Protein AF-A0A1C6J930-F1 (afdb_monomer)

Mean predicted aligned error: 20.78 Å

Sequence (165 aa):
MEWNRNNLIKIVEFINKELNNGKPMVKIEKESFGENERVIHKRLIRLGYKKIDNQYVLQNDITSNITKKEANTQREDSKNFKDEVNNERLLLLLDNLDEILSLINKKNSNNITSNITGVRSNINDVRSFRIDTGIYEEIKKLSYKSNETIGEIINIALEQYLKNL

Solvent-accessible surface area (backbone atoms only — not comparable to full-atom values): 10569 Å² total; per-residue (Å²): 93,80,95,46,82,94,46,44,67,63,53,48,54,52,50,33,53,42,31,72,72,68,46,54,68,58,54,47,30,41,76,45,52,72,40,60,74,63,51,66,60,53,53,38,45,76,75,30,32,44,80,53,97,74,28,68,44,79,46,90,81,60,68,70,90,64,93,66,94,77,81,88,85,82,80,91,74,95,69,92,75,80,72,69,79,58,60,67,63,52,49,55,48,62,75,41,41,65,61,54,49,48,52,51,51,57,52,38,74,75,51,79,91,85,87,77,90,75,79,74,82,90,72,90,75,95,80,89,82,91,74,59,69,70,61,49,52,52,46,49,55,45,21,74,72,68,79,44,54,58,66,56,56,50,51,52,52,51,52,53,52,68,71,76,107

Structure (mmCIF, N/CA/C/O backbone):
data_AF-A0A1C6J930-F1
#
_entry.id   AF-A0A1C6J930-F1
#
loop_
_atom_site.group_PDB
_atom_site.id
_atom_site.type_symbol
_atom_site.label_atom_id
_atom_site.label_alt_id
_atom_site.label_comp_id
_atom_site.label_asym_id
_atom_site.label_entity_id
_atom_site.label_seq_id
_atom_site.pdbx_PDB_ins_code
_atom_site.Cartn_x
_atom_site.Cartn_y
_atom_site.Cartn_z
_atom_site.occupancy
_atom_site.B_iso_or_equiv
_atom_site.auth_seq_id
_atom_site.auth_comp_id
_atom_site.auth_asym_id
_atom_site.auth_atom_id
_atom_site.pdbx_PDB_model_num
ATOM 1 N N . MET A 1 1 ? 20.313 -5.783 -30.578 1.00 75.12 1 MET A N 1
ATOM 2 C CA . MET A 1 1 ? 19.548 -6.967 -30.135 1.00 75.12 1 MET A CA 1
ATOM 3 C C . MET A 1 1 ? 18.231 -6.469 -29.578 1.00 75.12 1 MET A C 1
ATOM 5 O O . MET A 1 1 ? 18.241 -5.552 -28.771 1.00 75.12 1 MET A O 1
ATOM 9 N N . GLU A 1 2 ? 17.107 -7.007 -30.035 1.00 80.75 2 GLU A N 1
ATOM 10 C CA . GLU A 1 2 ? 15.794 -6.560 -29.565 1.00 80.75 2 GLU A CA 1
ATOM 11 C C . GLU A 1 2 ? 15.386 -7.322 -28.299 1.00 80.75 2 GLU A C 1
ATOM 13 O O . GLU A 1 2 ? 15.617 -8.530 -28.182 1.00 80.75 2 GLU A O 1
ATOM 18 N N . TRP A 1 3 ? 14.793 -6.623 -27.330 1.00 81.94 3 TRP A N 1
ATOM 19 C CA . TRP A 1 3 ? 14.254 -7.267 -26.137 1.00 81.94 3 TRP A CA 1
ATOM 20 C C . TRP A 1 3 ? 13.003 -8.082 -26.494 1.00 81.94 3 TRP A C 1
ATOM 22 O O . TRP A 1 3 ? 11.951 -7.521 -26.789 1.00 81.94 3 TRP A O 1
ATOM 32 N N . ASN A 1 4 ? 13.091 -9.41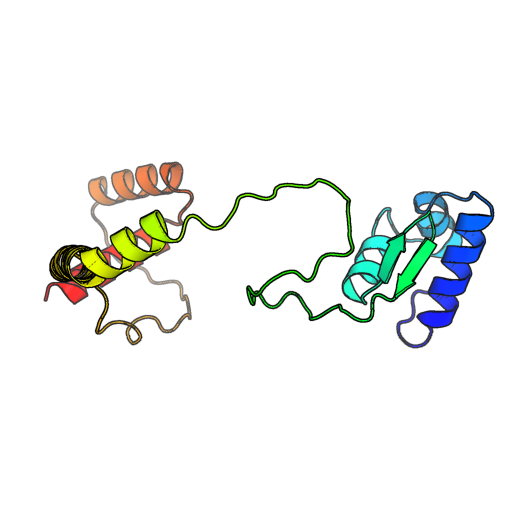1 -26.403 1.00 84.69 4 ASN A N 1
ATOM 33 C CA . ASN A 1 4 ? 11.984 -10.316 -26.698 1.00 84.69 4 ASN A CA 1
ATOM 34 C C . ASN A 1 4 ? 11.821 -11.368 -25.592 1.00 84.69 4 ASN A C 1
ATOM 36 O O . ASN A 1 4 ? 12.716 -12.179 -25.353 1.00 84.69 4 ASN A O 1
ATOM 40 N N . ARG A 1 5 ? 10.644 -11.388 -24.951 1.00 77.69 5 ARG A N 1
ATOM 41 C CA . ARG A 1 5 ? 10.315 -12.334 -23.870 1.00 77.69 5 ARG A CA 1
ATOM 42 C C . ARG A 1 5 ? 10.406 -13.800 -24.301 1.00 77.69 5 ARG A C 1
ATOM 44 O O . ARG A 1 5 ? 10.806 -14.627 -23.491 1.00 77.69 5 ARG A O 1
ATOM 51 N N . ASN A 1 6 ? 10.130 -14.112 -25.566 1.00 81.88 6 ASN A N 1
ATOM 52 C CA . ASN A 1 6 ? 10.193 -15.481 -26.086 1.00 81.88 6 ASN A CA 1
ATOM 53 C C . ASN A 1 6 ? 11.638 -15.993 -26.225 1.00 81.88 6 ASN A C 1
ATOM 55 O O . ASN A 1 6 ? 11.857 -17.194 -26.318 1.00 81.88 6 ASN A O 1
ATOM 59 N N . ASN A 1 7 ? 12.627 -15.090 -26.207 1.00 86.12 7 ASN A N 1
ATOM 60 C CA . ASN A 1 7 ? 14.054 -15.403 -26.311 1.00 86.12 7 ASN A CA 1
ATOM 61 C C . ASN A 1 7 ? 14.834 -14.992 -25.050 1.00 86.12 7 ASN A C 1
ATOM 63 O O . ASN A 1 7 ? 16.038 -14.740 -25.119 1.00 86.12 7 ASN A O 1
ATOM 67 N N . LEU A 1 8 ? 14.164 -14.92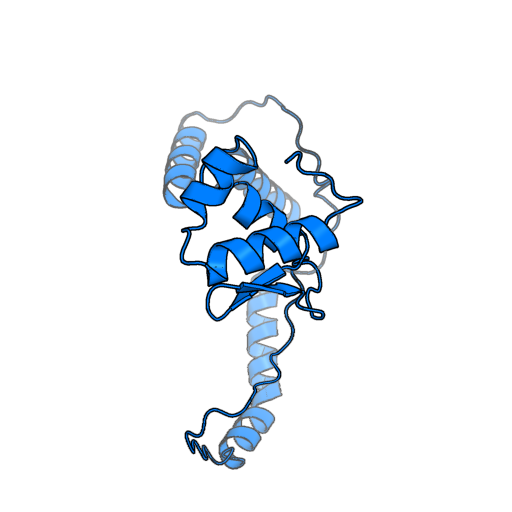7 -23.894 1.00 87.38 8 LEU A N 1
ATOM 68 C CA . LEU A 1 8 ? 14.749 -14.443 -22.641 1.00 87.38 8 LEU A CA 1
ATOM 69 C C . LEU A 1 8 ? 16.026 -15.195 -22.241 1.00 87.38 8 LEU A C 1
ATOM 71 O O . LEU A 1 8 ? 16.993 -14.563 -21.831 1.00 87.38 8 LEU A O 1
ATOM 75 N N . ILE A 1 9 ? 16.054 -16.518 -22.422 1.00 87.06 9 ILE A N 1
ATOM 76 C CA . ILE A 1 9 ? 17.216 -17.362 -22.099 1.00 87.06 9 ILE A CA 1
ATOM 77 C C . ILE A 1 9 ? 18.451 -16.899 -22.886 1.00 87.06 9 ILE A C 1
ATOM 79 O O . ILE A 1 9 ? 19.472 -16.566 -22.291 1.00 87.06 9 ILE A O 1
ATOM 83 N N . LYS A 1 10 ? 18.323 -16.752 -24.211 1.00 89.69 10 LYS A N 1
ATOM 84 C CA . LYS A 1 10 ? 19.410 -16.288 -25.092 1.00 89.69 10 LYS A CA 1
ATOM 85 C C . LYS A 1 10 ? 19.860 -14.863 -24.766 1.00 89.69 10 LYS A C 1
ATOM 87 O O . LYS A 1 10 ? 21.039 -14.539 -24.874 1.00 89.69 10 LYS A O 1
ATOM 92 N N . ILE A 1 11 ? 18.918 -14.001 -24.379 1.00 91.31 11 ILE A N 1
ATOM 93 C CA . ILE A 1 11 ? 19.210 -12.623 -23.963 1.00 91.31 11 ILE A CA 1
ATOM 94 C C . ILE A 1 11 ? 20.044 -12.623 -22.679 1.00 91.31 11 ILE A C 1
ATOM 96 O O . ILE A 1 11 ? 21.037 -11.904 -22.596 1.00 91.31 11 ILE A O 1
ATOM 100 N N . VAL A 1 12 ? 19.673 -13.437 -21.691 1.00 92.25 12 VAL A N 1
ATOM 101 C CA . VAL A 1 12 ? 20.404 -13.541 -20.422 1.00 92.25 12 VAL A CA 1
ATOM 102 C C . VAL A 1 12 ? 21.792 -14.143 -20.630 1.00 92.25 12 VAL A C 1
ATOM 104 O O . VAL A 1 12 ? 22.763 -13.609 -20.099 1.00 92.25 12 VAL A O 1
ATOM 107 N N . GLU A 1 13 ? 21.914 -15.187 -21.451 1.00 93.12 13 GLU A N 1
ATOM 108 C CA . GLU A 1 13 ? 23.209 -15.770 -21.827 1.00 93.12 13 GLU A CA 1
ATOM 109 C C . GLU A 1 13 ? 24.132 -14.736 -22.481 1.00 93.12 13 GLU A C 1
ATOM 111 O O . GLU A 1 13 ? 25.298 -14.612 -22.099 1.00 93.12 13 GLU A O 1
ATOM 116 N N . PHE A 1 14 ? 2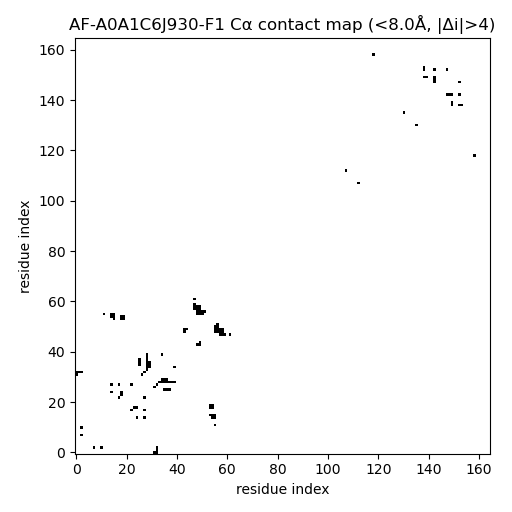3.607 -13.946 -23.423 1.00 93.62 14 PHE A N 1
ATOM 117 C CA . PHE A 1 14 ? 24.354 -12.860 -24.056 1.00 93.62 14 PHE A CA 1
ATOM 118 C C . PHE A 1 14 ? 24.814 -11.814 -23.033 1.00 93.62 14 PHE A C 1
ATOM 120 O O . PHE A 1 14 ? 25.989 -11.449 -23.009 1.00 93.62 14 PHE A O 1
ATOM 127 N N . ILE A 1 15 ? 23.915 -11.364 -22.153 1.00 93.44 15 ILE A N 1
ATOM 128 C CA . ILE A 1 15 ? 24.235 -10.374 -21.117 1.00 93.44 15 ILE A CA 1
ATOM 129 C C . ILE A 1 15 ? 25.324 -10.906 -20.178 1.00 93.44 15 ILE A C 1
ATOM 131 O O . ILE A 1 15 ? 26.284 -10.192 -19.904 1.00 93.44 15 ILE A O 1
ATOM 135 N N . ASN A 1 16 ? 25.220 -12.153 -19.717 1.00 94.56 16 ASN A N 1
ATOM 136 C CA . ASN A 1 16 ? 26.211 -12.752 -18.820 1.00 94.56 16 ASN A CA 1
ATOM 137 C C . ASN A 1 16 ? 27.575 -12.915 -19.492 1.00 94.56 16 ASN A C 1
ATOM 139 O O . ASN A 1 16 ? 28.599 -12.661 -18.860 1.00 94.56 16 ASN A O 1
ATOM 143 N N . LYS A 1 17 ? 27.601 -13.269 -20.781 1.00 93.94 17 LYS A N 1
ATOM 144 C CA . LYS A 1 17 ? 28.837 -13.310 -21.568 1.00 93.94 17 LYS A CA 1
ATOM 145 C C . LYS A 1 17 ? 29.502 -11.933 -21.631 1.00 93.94 17 LYS A C 1
ATOM 147 O O . LYS A 1 17 ? 30.693 -11.819 -21.362 1.00 93.94 17 LYS A O 1
ATOM 152 N N . GLU A 1 18 ? 28.742 -10.885 -21.934 1.00 92.25 18 GLU A N 1
ATOM 153 C CA . GLU A 1 18 ? 29.279 -9.523 -22.019 1.00 92.25 18 GLU A CA 1
ATOM 154 C C . GLU A 1 18 ? 29.721 -8.973 -20.652 1.00 92.25 18 GLU A C 1
ATOM 156 O O . GLU A 1 18 ? 30.743 -8.290 -20.567 1.00 92.25 18 GLU A O 1
ATOM 161 N N . LEU A 1 19 ? 29.005 -9.313 -19.575 1.00 93.06 19 LEU A N 1
ATOM 162 C CA . LEU A 1 19 ? 29.396 -8.971 -18.205 1.00 93.06 19 LEU A CA 1
ATOM 163 C C . LEU A 1 19 ? 30.695 -9.679 -17.788 1.00 93.06 19 LEU A C 1
ATOM 165 O O . LEU A 1 19 ? 31.559 -9.043 -17.184 1.00 93.06 19 LEU A O 1
ATOM 169 N N . ASN A 1 20 ? 30.867 -10.954 -18.152 1.00 91.25 20 ASN A N 1
ATOM 170 C CA . ASN A 1 20 ? 32.109 -11.704 -17.923 1.00 91.25 20 ASN A CA 1
ATOM 171 C C . ASN A 1 20 ? 33.282 -11.163 -18.747 1.00 91.25 20 ASN A C 1
ATOM 173 O O . ASN A 1 20 ? 34.415 -11.174 -18.277 1.00 91.25 20 ASN A O 1
ATOM 177 N N . ASN A 1 21 ? 33.010 -10.604 -19.928 1.00 90.94 21 ASN A N 1
ATOM 178 C CA . ASN A 1 21 ? 33.998 -9.882 -20.733 1.00 90.94 21 ASN A CA 1
ATOM 179 C C . ASN A 1 21 ? 34.360 -8.498 -20.148 1.00 90.94 21 ASN A C 1
ATOM 181 O O . ASN A 1 21 ? 35.083 -7.729 -20.780 1.00 90.94 21 ASN A O 1
ATOM 185 N N . GLY A 1 22 ? 33.836 -8.144 -18.968 1.00 89.25 22 GLY A N 1
ATOM 186 C CA . GLY A 1 22 ? 34.131 -6.892 -18.273 1.00 89.25 22 GLY A CA 1
ATOM 187 C C . GLY A 1 22 ? 33.338 -5.685 -18.776 1.00 89.25 22 GLY A C 1
ATOM 188 O O . GLY A 1 22 ? 33.601 -4.562 -18.338 1.00 89.25 22 GLY A O 1
ATOM 189 N N . LYS A 1 23 ? 32.355 -5.863 -19.671 1.00 90.75 23 LYS A N 1
ATOM 190 C CA . LYS A 1 23 ? 31.502 -4.743 -20.085 1.00 90.75 23 LYS A CA 1
ATOM 191 C C . LYS A 1 23 ? 30.485 -4.425 -18.987 1.00 90.75 23 LYS A C 1
ATOM 193 O O . LYS A 1 23 ? 29.772 -5.319 -18.535 1.00 90.75 23 LYS A O 1
ATOM 198 N N . PRO A 1 24 ? 30.355 -3.156 -18.565 1.00 91.62 24 PRO A N 1
ATOM 199 C CA . PRO A 1 24 ? 29.372 -2.787 -17.558 1.00 91.62 24 PRO A CA 1
ATOM 200 C C . PRO A 1 24 ? 27.949 -2.870 -18.126 1.00 91.62 24 PRO A C 1
ATOM 202 O O . PRO A 1 24 ? 27.714 -2.556 -19.293 1.00 91.62 24 PRO A O 1
ATOM 205 N N . MET A 1 25 ? 26.981 -3.214 -17.269 1.00 91.75 25 MET A N 1
ATOM 206 C CA . MET A 1 25 ? 25.559 -3.348 -17.630 1.00 91.75 25 MET A CA 1
ATOM 207 C C . MET A 1 25 ? 25.024 -2.130 -18.395 1.00 91.75 25 MET A C 1
ATOM 209 O O . MET A 1 25 ? 24.360 -2.285 -19.411 1.00 91.75 25 MET A O 1
ATOM 213 N N . VAL A 1 26 ? 25.383 -0.923 -17.950 1.00 92.38 26 VAL A N 1
ATOM 214 C CA . VAL A 1 26 ? 24.991 0.353 -18.573 1.00 92.38 26 VAL A CA 1
ATOM 215 C C . VAL A 1 26 ? 25.380 0.413 -20.054 1.00 92.38 26 VAL A C 1
ATOM 217 O O . VAL A 1 26 ? 24.622 0.907 -20.887 1.00 92.38 26 VAL A O 1
ATOM 220 N N . LYS A 1 27 ? 26.569 -0.101 -20.390 1.00 92.06 27 LYS A N 1
ATOM 221 C CA . LYS A 1 27 ? 27.093 -0.123 -21.758 1.00 92.06 27 LYS A CA 1
ATOM 222 C C . LYS A 1 27 ? 26.368 -1.167 -22.602 1.00 92.06 27 LYS A C 1
ATOM 224 O O . LYS A 1 27 ? 26.017 -0.885 -23.739 1.00 92.06 27 LYS A O 1
ATOM 229 N N . ILE A 1 28 ? 26.069 -2.331 -22.023 1.00 91.62 28 ILE A N 1
ATOM 230 C CA . ILE A 1 28 ? 25.283 -3.384 -22.679 1.00 91.62 28 ILE A CA 1
ATOM 231 C C . ILE A 1 28 ? 23.869 -2.873 -23.002 1.00 91.62 28 ILE A C 1
ATOM 233 O O . ILE A 1 28 ? 23.402 -3.037 -24.126 1.00 91.62 28 ILE A O 1
ATOM 237 N N . GLU A 1 29 ? 23.205 -2.205 -22.054 1.00 90.75 29 GLU A N 1
ATOM 238 C CA . GLU A 1 29 ? 21.860 -1.642 -22.245 1.00 90.75 29 GLU A CA 1
ATOM 239 C C . GLU A 1 29 ? 21.828 -0.620 -23.388 1.00 90.75 29 GLU A C 1
ATOM 241 O O . GLU A 1 29 ? 20.997 -0.741 -24.288 1.00 90.75 29 GLU A O 1
ATOM 246 N N . LYS A 1 30 ? 22.785 0.316 -23.415 1.00 91.38 30 LYS A N 1
ATOM 247 C CA . LYS A 1 30 ? 22.852 1.356 -24.450 1.00 91.38 30 LYS A CA 1
ATOM 248 C C . LYS A 1 30 ? 23.291 0.825 -25.815 1.00 91.38 30 LYS A C 1
ATOM 250 O O . LYS A 1 30 ? 22.635 1.103 -26.810 1.00 91.38 30 LYS A O 1
ATOM 255 N N . GLU A 1 31 ? 24.386 0.070 -25.880 1.00 90.12 31 GLU A N 1
ATOM 256 C CA . GLU A 1 31 ? 24.997 -0.334 -27.157 1.00 90.12 31 GLU A CA 1
ATOM 257 C C . GLU A 1 31 ? 24.332 -1.568 -27.772 1.00 90.12 31 GLU A C 1
ATOM 259 O O . GLU A 1 31 ? 24.220 -1.664 -28.990 1.00 90.12 31 GLU A O 1
ATOM 264 N N . SER A 1 32 ? 23.893 -2.529 -26.951 1.00 88.06 32 SER A N 1
ATOM 265 C CA . SER A 1 32 ? 23.324 -3.786 -27.457 1.00 88.06 32 SER A CA 1
ATOM 266 C C . SER A 1 32 ? 21.805 -3.755 -27.548 1.00 88.06 32 SER A C 1
ATOM 268 O O . SER A 1 32 ? 21.258 -4.372 -28.462 1.00 88.06 32 SER A O 1
ATOM 270 N N . PHE A 1 33 ? 21.124 -3.058 -26.634 1.00 88.69 33 PHE A N 1
ATOM 271 C CA . PHE A 1 33 ? 19.658 -3.016 -26.574 1.00 88.69 33 PHE A CA 1
ATOM 272 C C . PHE A 1 33 ? 19.057 -1.654 -26.946 1.00 88.69 33 PHE A C 1
ATOM 274 O O . PHE A 1 33 ? 17.855 -1.593 -27.182 1.00 88.69 33 PHE A O 1
ATOM 281 N N . GLY A 1 34 ? 19.857 -0.584 -27.038 1.00 89.44 34 GLY A N 1
ATOM 282 C CA . GLY A 1 34 ? 19.352 0.769 -27.305 1.00 89.44 34 GLY A CA 1
ATOM 283 C C . GLY A 1 34 ? 18.467 1.321 -26.181 1.00 89.44 34 GLY A C 1
ATOM 284 O O . GLY A 1 34 ? 17.660 2.215 -26.412 1.00 89.44 34 GLY A O 1
ATOM 285 N N . GLU A 1 35 ? 18.583 0.766 -24.976 1.00 91.12 35 GLU A N 1
ATOM 286 C CA . GLU A 1 35 ? 17.724 1.067 -23.834 1.00 91.12 35 GLU A CA 1
ATOM 287 C C . GLU A 1 35 ? 18.448 1.955 -22.818 1.00 91.12 35 GLU A C 1
ATOM 289 O O . GLU A 1 35 ? 19.679 1.979 -22.719 1.00 91.12 35 GLU A O 1
ATOM 294 N N . ASN A 1 36 ? 17.662 2.682 -22.024 1.00 90.56 36 ASN A N 1
ATOM 295 C CA . ASN A 1 36 ? 18.196 3.502 -20.944 1.00 90.56 36 ASN A CA 1
ATOM 296 C C . ASN A 1 36 ? 18.763 2.648 -19.802 1.00 90.56 36 ASN A C 1
ATOM 298 O O . ASN A 1 36 ? 18.407 1.481 -19.613 1.00 90.56 36 ASN A O 1
ATOM 302 N N . GLU A 1 37 ? 19.613 3.276 -18.991 1.00 88.19 37 GLU A N 1
ATOM 303 C CA . GLU A 1 37 ? 20.214 2.629 -17.831 1.00 88.19 37 GLU A CA 1
ATOM 304 C C . GLU A 1 37 ? 19.144 2.063 -16.881 1.00 88.19 37 GLU A C 1
ATOM 306 O O . GLU A 1 37 ? 18.125 2.698 -16.593 1.00 88.19 37 GLU A O 1
ATOM 311 N N . ARG A 1 38 ? 19.402 0.863 -16.356 1.00 90.38 38 ARG A N 1
ATOM 312 C CA . ARG A 1 38 ? 18.553 0.089 -15.440 1.00 90.38 38 ARG A CA 1
ATOM 313 C C . ARG A 1 38 ? 17.276 -0.482 -16.054 1.00 90.38 38 ARG A C 1
ATOM 315 O O . ARG A 1 38 ? 16.537 -1.155 -15.328 1.00 90.38 38 ARG A O 1
ATOM 322 N N . VAL A 1 39 ? 16.962 -0.240 -17.328 1.00 92.56 39 VAL A N 1
ATOM 323 C CA . VAL A 1 39 ? 15.715 -0.740 -17.930 1.00 92.56 39 VAL A CA 1
ATOM 324 C C . VAL A 1 39 ? 15.734 -2.263 -18.043 1.00 92.56 39 VAL A C 1
ATOM 326 O O . VAL A 1 39 ? 14.809 -2.921 -17.556 1.00 92.56 39 VAL A O 1
ATOM 329 N N . ILE A 1 40 ? 16.790 -2.837 -18.622 1.00 91.69 40 ILE A N 1
ATOM 330 C CA . ILE A 1 40 ? 16.923 -4.291 -18.777 1.00 91.69 40 ILE A CA 1
ATOM 331 C C . ILE A 1 40 ? 17.118 -4.938 -17.410 1.00 91.69 40 ILE A C 1
ATOM 333 O O . ILE A 1 40 ? 16.469 -5.939 -17.116 1.00 91.69 40 ILE A O 1
ATOM 337 N N . HIS A 1 41 ? 17.906 -4.316 -16.530 1.00 90.62 41 HIS A N 1
ATOM 338 C CA . HIS A 1 41 ? 18.046 -4.764 -15.143 1.00 90.62 41 HIS A CA 1
ATOM 339 C C . HIS A 1 41 ? 16.686 -4.920 -14.434 1.00 90.62 41 HIS A C 1
ATOM 341 O O . HIS A 1 41 ? 16.386 -5.977 -13.880 1.00 90.62 41 HIS A O 1
ATOM 347 N N . LYS A 1 42 ? 15.815 -3.902 -14.500 1.00 92.50 42 LYS A N 1
ATOM 348 C CA . LYS A 1 42 ? 14.469 -3.962 -13.905 1.00 92.50 42 LYS A CA 1
ATOM 349 C C . LYS A 1 42 ? 13.589 -5.025 -14.560 1.00 92.50 42 LYS A C 1
ATOM 351 O O . LYS A 1 42 ? 12.804 -5.663 -13.862 1.00 92.50 42 LYS A O 1
ATOM 356 N N . ARG A 1 43 ? 13.675 -5.198 -15.883 1.00 91.94 43 ARG A N 1
ATOM 357 C CA . ARG A 1 43 ? 12.919 -6.237 -16.602 1.00 91.94 43 ARG A CA 1
ATOM 358 C C . ARG A 1 43 ? 13.346 -7.637 -16.152 1.00 91.94 43 ARG A C 1
ATOM 360 O O . ARG A 1 43 ? 12.479 -8.457 -15.877 1.00 91.94 43 ARG A O 1
ATOM 367 N N . LEU A 1 44 ? 14.649 -7.872 -16.006 1.00 91.12 44 LEU A N 1
ATOM 368 C CA . LEU A 1 44 ? 15.214 -9.132 -15.521 1.00 91.12 44 LEU A CA 1
ATOM 369 C C . LEU A 1 44 ? 14.776 -9.443 -14.084 1.00 91.12 44 LEU A C 1
ATOM 371 O O . LEU A 1 44 ? 14.297 -10.546 -13.839 1.00 91.12 44 LEU A O 1
ATOM 375 N N . ILE A 1 45 ? 14.811 -8.463 -13.173 1.00 91.06 45 ILE A N 1
ATOM 376 C CA . ILE A 1 45 ? 14.314 -8.640 -11.794 1.00 91.06 45 ILE A CA 1
ATOM 377 C C . ILE A 1 45 ? 12.839 -9.057 -11.774 1.00 91.06 45 ILE A C 1
ATOM 379 O O . ILE A 1 45 ? 12.474 -9.989 -11.064 1.00 91.06 45 ILE A O 1
ATOM 383 N N . ARG A 1 46 ? 11.982 -8.408 -12.576 1.00 89.19 46 ARG A N 1
ATOM 384 C CA . ARG A 1 46 ? 10.548 -8.758 -12.655 1.00 89.19 46 ARG A CA 1
ATOM 385 C C . ARG A 1 46 ? 10.300 -10.168 -13.191 1.00 89.19 46 ARG A C 1
ATOM 387 O O . ARG A 1 46 ? 9.264 -10.744 -12.894 1.00 89.19 46 ARG A O 1
ATOM 394 N N . LEU A 1 47 ? 11.216 -10.681 -14.008 1.00 87.50 47 LEU A N 1
ATOM 395 C CA . LEU A 1 47 ? 11.151 -12.018 -14.602 1.00 87.50 47 LEU A CA 1
ATOM 396 C C . LEU A 1 47 ? 11.845 -13.082 -13.755 1.00 87.50 47 LEU A C 1
ATOM 398 O O . LEU A 1 47 ? 11.886 -14.243 -14.143 1.00 87.50 47 LEU A O 1
ATOM 402 N N . GLY A 1 48 ? 12.387 -12.683 -12.613 1.00 87.25 48 GLY A N 1
ATOM 403 C CA . GLY A 1 48 ? 12.937 -13.599 -11.643 1.00 87.25 48 GLY A CA 1
ATOM 404 C C . GLY A 1 48 ? 14.459 -13.758 -11.670 1.00 87.25 48 GLY A C 1
ATOM 405 O O . GLY A 1 48 ? 15.014 -14.678 -11.074 1.00 87.25 48 GLY A O 1
ATOM 406 N N . TYR A 1 49 ? 15.166 -12.877 -12.366 1.00 90.62 49 TYR A N 1
ATOM 407 C CA . TYR A 1 49 ? 16.620 -12.927 -12.437 1.00 90.62 49 TYR A CA 1
ATOM 408 C C . TYR A 1 49 ? 17.244 -11.997 -11.404 1.00 90.62 49 TYR A C 1
ATOM 410 O O . TYR A 1 49 ? 16.916 -10.810 -11.331 1.00 90.62 49 TYR A O 1
ATOM 418 N N . LYS A 1 50 ? 18.211 -12.517 -10.649 1.00 91.44 50 LYS A N 1
ATOM 419 C CA . LYS A 1 50 ? 19.007 -11.749 -9.690 1.00 91.44 50 LYS A CA 1
ATOM 420 C C . LYS A 1 50 ? 20.445 -11.640 -10.178 1.00 91.44 50 LYS A C 1
ATOM 422 O O . LYS A 1 50 ? 20.990 -12.597 -10.722 1.00 91.44 50 LYS A O 1
ATOM 427 N N . LYS A 1 51 ? 21.060 -10.473 -9.972 1.00 90.94 51 LYS A N 1
ATOM 428 C CA . LYS A 1 51 ? 22.484 -10.274 -10.252 1.00 90.94 51 LYS A CA 1
ATOM 429 C C . LYS A 1 51 ? 23.319 -10.788 -9.071 1.00 90.94 51 LYS A C 1
ATOM 431 O O . LYS A 1 51 ? 23.213 -10.231 -7.980 1.00 90.94 51 LYS A O 1
ATOM 436 N N . ILE A 1 52 ? 24.114 -11.831 -9.289 1.00 87.94 52 ILE A N 1
ATOM 437 C CA . ILE A 1 52 ? 25.016 -12.478 -8.321 1.00 87.94 52 ILE A CA 1
ATOM 438 C C . ILE A 1 52 ? 26.378 -12.609 -9.008 1.00 87.94 52 ILE A C 1
ATOM 440 O O . ILE A 1 52 ? 26.428 -13.028 -10.160 1.00 87.94 52 ILE A O 1
ATOM 444 N N . ASP A 1 53 ? 27.457 -12.174 -8.355 1.00 87.06 53 ASP A N 1
ATOM 445 C CA . ASP A 1 53 ? 28.833 -12.255 -8.882 1.00 87.06 53 ASP A CA 1
ATOM 446 C C . ASP A 1 53 ? 28.979 -11.765 -10.332 1.00 87.06 53 ASP A C 1
ATOM 448 O O . ASP A 1 53 ? 29.565 -12.397 -11.205 1.00 87.06 53 ASP A O 1
ATOM 452 N N . ASN A 1 54 ? 28.395 -10.593 -10.593 1.00 89.31 54 ASN A N 1
ATOM 453 C CA . ASN A 1 54 ? 28.359 -9.942 -11.901 1.00 89.31 54 ASN A CA 1
ATOM 454 C C . ASN A 1 54 ? 27.616 -10.704 -13.020 1.00 89.31 54 ASN A C 1
ATOM 456 O O . ASN A 1 54 ? 27.722 -10.314 -14.176 1.00 89.31 54 ASN A O 1
ATOM 460 N N . GLN A 1 55 ? 26.789 -11.697 -12.702 1.00 90.38 55 GLN A N 1
ATOM 461 C CA . GLN A 1 55 ? 25.964 -12.429 -13.669 1.00 90.38 55 GLN A CA 1
ATOM 462 C C . GLN A 1 55 ? 24.499 -12.469 -13.227 1.00 90.38 55 GLN A C 1
ATOM 464 O O . GLN A 1 55 ? 24.189 -12.363 -12.045 1.00 90.38 55 GLN A O 1
ATOM 469 N N . TYR A 1 56 ? 23.574 -12.602 -14.171 1.00 92.81 56 TYR A N 1
ATOM 470 C CA . TYR A 1 56 ? 22.157 -12.817 -13.904 1.00 92.81 56 TYR A CA 1
ATOM 471 C C . TYR A 1 56 ? 21.845 -14.305 -13.847 1.00 92.81 56 TYR A C 1
ATOM 473 O O . TYR A 1 56 ? 22.007 -15.018 -14.836 1.00 92.81 56 TYR A O 1
ATOM 481 N N . VAL A 1 57 ? 21.335 -14.751 -12.706 1.00 89.81 57 VAL A N 1
ATOM 482 C CA . VAL A 1 57 ? 20.898 -16.131 -12.482 1.00 89.81 57 VAL A CA 1
ATOM 483 C C . VAL A 1 57 ? 19.397 -16.122 -12.212 1.00 89.81 57 VAL A C 1
ATOM 485 O O . VAL A 1 57 ? 18.903 -15.249 -11.492 1.00 89.81 57 VAL A O 1
ATOM 488 N N . LEU A 1 58 ? 18.667 -17.059 -12.825 1.00 89.19 58 LEU A N 1
ATOM 489 C CA . LEU A 1 58 ? 17.243 -17.251 -12.554 1.00 89.19 58 LEU A CA 1
ATOM 490 C C . LEU A 1 58 ? 17.094 -17.814 -11.141 1.00 89.19 58 LEU A C 1
ATOM 492 O O . LEU A 1 58 ? 17.648 -18.865 -10.826 1.00 89.19 58 LEU A O 1
ATOM 496 N N . GLN A 1 59 ? 16.360 -17.109 -10.291 1.00 83.56 59 GLN A N 1
ATOM 497 C CA . GLN A 1 59 ? 16.046 -17.585 -8.957 1.00 83.56 59 GLN A CA 1
ATOM 498 C C . GLN A 1 59 ? 14.701 -18.314 -9.013 1.00 83.56 59 GLN A C 1
ATOM 500 O O . GLN A 1 59 ? 13.665 -17.700 -9.261 1.00 83.56 59 GLN A O 1
ATOM 505 N N . ASN A 1 60 ? 14.728 -19.629 -8.786 1.00 65.19 60 ASN A N 1
ATOM 506 C CA . ASN A 1 60 ? 13.530 -20.478 -8.811 1.00 65.19 60 ASN A CA 1
ATOM 507 C C .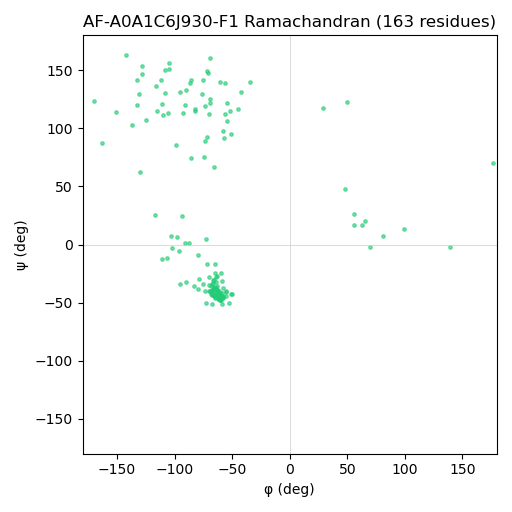 ASN A 1 60 ? 12.529 -20.136 -7.689 1.00 65.19 60 ASN A C 1
ATOM 509 O O . ASN A 1 60 ? 11.355 -20.470 -7.800 1.00 65.19 60 ASN A O 1
ATOM 513 N N . ASP A 1 61 ? 12.969 -19.406 -6.660 1.00 56.69 61 ASP A N 1
ATOM 514 C CA . ASP A 1 61 ? 12.166 -19.066 -5.478 1.00 56.69 61 ASP A CA 1
ATOM 515 C C . ASP A 1 61 ? 11.454 -17.712 -5.585 1.00 56.69 61 ASP A C 1
ATOM 517 O O . ASP A 1 61 ? 11.138 -17.080 -4.577 1.00 56.69 61 ASP A O 1
ATOM 521 N N . ILE A 1 62 ? 11.196 -17.220 -6.799 1.00 49.31 62 ILE A N 1
ATOM 522 C CA . ILE A 1 62 ? 10.429 -15.983 -6.974 1.00 49.31 62 ILE A CA 1
ATOM 523 C C . ILE A 1 62 ? 8.953 -16.339 -6.984 1.00 49.31 62 ILE A C 1
ATOM 525 O O . ILE A 1 62 ? 8.253 -16.296 -7.994 1.00 49.31 62 ILE A O 1
ATOM 529 N N . THR A 1 63 ? 8.463 -16.644 -5.783 1.00 42.25 63 THR A N 1
ATOM 530 C CA . THR A 1 63 ? 7.105 -16.262 -5.430 1.00 42.25 63 THR A CA 1
ATOM 531 C C . THR A 1 63 ? 7.011 -14.775 -5.726 1.00 42.25 63 THR A C 1
ATOM 533 O O . THR A 1 63 ? 7.741 -13.966 -5.149 1.00 42.25 63 THR A O 1
ATOM 536 N N . SER A 1 64 ? 6.176 -14.415 -6.697 1.00 41.88 64 SER A N 1
ATOM 537 C CA . SER A 1 64 ? 5.804 -13.029 -6.942 1.00 41.88 64 SER A CA 1
ATOM 538 C C . SER A 1 64 ? 5.563 -12.369 -5.588 1.00 41.88 64 SER A C 1
ATOM 540 O O . SER A 1 64 ? 4.853 -12.948 -4.768 1.00 41.88 64 SER A O 1
ATOM 542 N N . ASN A 1 65 ? 6.148 -11.197 -5.338 1.00 40.50 65 ASN A N 1
ATOM 543 C CA . ASN A 1 65 ? 5.801 -10.367 -4.185 1.00 40.50 65 ASN A CA 1
ATOM 544 C C . ASN A 1 65 ? 4.345 -9.875 -4.338 1.00 40.50 65 ASN A C 1
ATOM 546 O O . ASN A 1 65 ? 4.086 -8.696 -4.548 1.00 40.50 65 ASN A O 1
ATOM 550 N N . ILE A 1 66 ? 3.384 -10.794 -4.279 1.00 43.09 66 ILE A N 1
ATOM 551 C CA . ILE A 1 66 ? 2.138 -10.594 -3.568 1.00 43.09 66 ILE A CA 1
ATOM 552 C C . ILE A 1 66 ? 2.568 -10.698 -2.115 1.00 43.09 66 ILE A C 1
ATOM 554 O O . ILE A 1 66 ? 3.126 -11.712 -1.705 1.00 43.09 66 ILE A O 1
ATOM 558 N N . THR A 1 67 ? 2.376 -9.630 -1.358 1.00 45.00 67 THR A N 1
ATOM 559 C CA . THR A 1 67 ? 2.647 -9.575 0.072 1.00 45.00 67 THR A CA 1
ATOM 560 C C . THR A 1 67 ? 1.968 -10.753 0.781 1.00 45.00 67 THR A C 1
ATOM 562 O O . THR A 1 67 ? 0.796 -10.688 1.137 1.00 45.00 67 THR A O 1
ATOM 565 N N . LYS A 1 68 ? 2.706 -11.839 0.997 1.00 36.09 68 LYS A N 1
ATOM 566 C CA . LYS A 1 68 ? 2.447 -12.827 2.036 1.00 36.09 68 LYS A CA 1
ATOM 567 C C . LYS A 1 68 ? 3.727 -12.920 2.844 1.00 36.09 68 LYS A C 1
ATOM 569 O O . LYS A 1 68 ? 4.751 -13.401 2.372 1.00 36.09 68 LYS A O 1
ATOM 574 N N . LYS A 1 69 ? 3.663 -12.363 4.052 1.00 49.88 69 LYS A N 1
ATOM 575 C CA . LYS A 1 69 ? 4.583 -12.718 5.127 1.00 49.88 69 LYS A CA 1
ATOM 576 C C . LYS A 1 69 ? 4.504 -14.232 5.284 1.00 49.88 69 LYS A C 1
ATOM 578 O O . LYS A 1 69 ? 3.413 -14.706 5.561 1.00 49.88 69 LYS A O 1
ATOM 583 N N . GLU A 1 70 ? 5.623 -14.933 5.134 1.00 36.91 70 GLU A N 1
ATOM 584 C CA . GLU A 1 70 ? 6.035 -15.992 6.059 1.00 36.91 70 GLU A CA 1
ATOM 585 C C . GLU A 1 70 ? 7.479 -16.458 5.789 1.00 36.91 70 GLU A C 1
ATOM 587 O O . GLU A 1 70 ? 7.863 -16.796 4.677 1.00 36.91 70 GLU A O 1
ATOM 592 N N . ALA A 1 71 ? 8.257 -16.346 6.868 1.00 38.47 71 ALA A N 1
ATOM 593 C CA . ALA A 1 71 ? 9.502 -16.990 7.284 1.00 38.47 71 ALA A CA 1
ATOM 594 C C . ALA A 1 71 ? 10.547 -17.510 6.268 1.00 38.47 71 ALA A C 1
ATOM 596 O O . ALA A 1 71 ? 10.383 -18.509 5.576 1.00 38.47 71 ALA A O 1
ATOM 597 N N . ASN A 1 72 ? 11.723 -16.884 6.379 1.00 38.44 72 ASN A N 1
ATOM 598 C CA . ASN A 1 72 ? 13.065 -17.370 6.053 1.00 38.44 72 ASN A CA 1
ATOM 599 C C . ASN A 1 72 ? 13.299 -18.873 6.305 1.00 38.44 72 ASN A C 1
ATOM 601 O O . ASN A 1 72 ? 13.028 -19.366 7.396 1.00 38.44 72 ASN A O 1
ATOM 605 N N . THR A 1 73 ? 14.013 -19.535 5.388 1.00 38.94 73 THR A N 1
ATOM 606 C CA . THR A 1 73 ? 14.961 -20.602 5.756 1.00 38.94 73 THR A CA 1
ATOM 607 C C . THR A 1 73 ? 16.365 -20.136 5.374 1.00 38.94 73 THR A C 1
ATOM 609 O O . THR A 1 73 ? 16.651 -19.863 4.209 1.00 38.94 73 THR A O 1
ATOM 612 N N . GLN A 1 74 ? 17.203 -19.942 6.391 1.00 43.16 74 GLN A N 1
ATOM 613 C CA . GLN A 1 74 ? 18.571 -19.442 6.288 1.00 43.16 74 GLN A CA 1
ATOM 614 C C . GLN A 1 74 ? 19.508 -20.531 5.747 1.00 43.16 74 GLN A C 1
ATOM 616 O O . GLN A 1 74 ? 19.398 -21.692 6.133 1.00 43.16 74 GLN A O 1
ATOM 621 N N . ARG A 1 75 ? 20.464 -20.138 4.896 1.00 44.12 75 ARG A N 1
ATOM 622 C CA . ARG A 1 75 ? 21.754 -20.830 4.801 1.00 44.12 75 ARG A CA 1
ATOM 623 C C . ARG A 1 75 ? 22.682 -20.241 5.856 1.00 44.12 75 ARG A C 1
ATOM 625 O O . ARG A 1 75 ? 22.629 -19.047 6.136 1.00 44.12 75 ARG A O 1
ATOM 632 N N . GLU A 1 76 ? 23.454 -21.142 6.437 1.00 48.06 76 GLU A N 1
ATOM 633 C CA . GLU A 1 76 ? 24.320 -20.997 7.596 1.00 48.06 76 GLU A CA 1
ATOM 634 C C . GLU A 1 76 ? 25.350 -19.875 7.426 1.00 48.06 76 GLU A C 1
ATOM 636 O O . GLU A 1 76 ? 26.290 -20.003 6.649 1.00 48.06 76 GLU A O 1
ATOM 641 N N . ASP A 1 77 ? 25.195 -18.816 8.219 1.00 42.38 77 ASP A N 1
ATOM 642 C CA . ASP A 1 77 ? 26.312 -17.992 8.665 1.00 42.38 77 ASP A CA 1
ATOM 643 C C . ASP A 1 77 ? 26.494 -18.254 10.160 1.00 42.38 77 ASP A C 1
ATOM 645 O O . ASP A 1 77 ? 25.659 -17.937 11.009 1.00 42.38 77 ASP A O 1
ATOM 649 N N . SER A 1 78 ? 27.611 -18.897 10.468 1.00 52.03 78 SER A N 1
ATOM 650 C CA . SER A 1 78 ? 28.078 -19.240 11.800 1.00 52.03 78 SER A CA 1
ATOM 651 C C . SER A 1 78 ? 28.240 -17.998 12.682 1.00 52.03 78 SER A C 1
ATOM 653 O O . SER A 1 78 ? 29.277 -17.334 12.680 1.00 52.03 78 SER A O 1
ATOM 655 N N . LYS A 1 79 ? 27.232 -17.733 13.511 1.00 50.16 79 LYS A N 1
ATOM 656 C CA . LYS A 1 79 ? 27.384 -17.029 14.786 1.00 50.16 79 LYS A CA 1
ATOM 657 C C . LYS A 1 79 ? 26.529 -17.761 15.811 1.00 50.16 79 LYS A C 1
ATOM 659 O O . LYS A 1 79 ? 25.310 -17.651 15.800 1.00 50.16 79 LYS A O 1
ATOM 664 N N . ASN A 1 80 ? 27.184 -18.546 16.664 1.00 52.88 80 ASN A N 1
ATOM 665 C CA . ASN A 1 80 ? 26.572 -19.182 17.828 1.00 52.88 80 ASN A CA 1
ATOM 666 C C . ASN A 1 80 ? 25.942 -18.108 18.730 1.00 52.88 80 ASN A C 1
ATOM 668 O O . ASN A 1 80 ? 26.602 -17.582 19.620 1.00 52.88 80 ASN A O 1
ATOM 672 N N . PHE A 1 81 ? 24.665 -17.808 18.518 1.00 47.38 81 PHE A N 1
ATOM 673 C CA . PHE A 1 81 ? 23.774 -17.359 19.576 1.00 47.38 81 PHE A CA 1
ATOM 674 C C . PHE A 1 81 ? 22.980 -18.586 20.008 1.00 47.38 81 PHE A C 1
ATOM 676 O O . PHE A 1 81 ? 21.891 -18.859 19.511 1.00 47.38 81 PHE A O 1
ATOM 683 N N . LYS A 1 82 ? 23.557 -19.366 20.926 1.00 53.84 82 LYS A N 1
ATOM 684 C CA . LYS A 1 82 ? 22.735 -20.172 21.827 1.00 53.84 82 LYS A CA 1
ATOM 685 C C . LYS A 1 82 ? 22.137 -19.206 22.843 1.00 53.84 82 LYS A C 1
ATOM 687 O O . LYS A 1 82 ? 22.587 -19.155 23.982 1.00 53.84 82 LYS A O 1
ATOM 692 N N . ASP A 1 83 ? 21.143 -18.436 22.421 1.00 59.28 83 ASP A N 1
ATOM 693 C CA . ASP A 1 83 ? 20.140 -18.003 23.379 1.00 59.28 83 ASP A CA 1
ATOM 694 C C . ASP A 1 83 ? 19.314 -19.259 23.646 1.00 59.28 83 ASP A C 1
ATOM 696 O O . ASP A 1 83 ? 18.398 -19.603 22.899 1.00 59.28 83 ASP A O 1
ATOM 700 N N . GLU A 1 84 ? 19.753 -20.032 24.642 1.00 66.12 84 GLU A N 1
ATOM 701 C CA . GLU A 1 84 ? 18.946 -21.085 25.243 1.00 66.12 84 GLU A CA 1
ATOM 702 C C . GLU A 1 84 ? 17.555 -20.499 25.466 1.00 66.12 84 GLU A C 1
ATOM 704 O O . GLU A 1 84 ? 17.396 -19.508 26.184 1.00 66.12 84 GLU A O 1
ATOM 709 N N . VAL A 1 85 ? 16.557 -21.061 24.781 1.00 64.75 85 VAL A N 1
ATOM 710 C CA . VAL A 1 85 ? 15.161 -20.687 24.983 1.00 64.75 85 VAL A CA 1
ATOM 711 C C . VAL A 1 85 ? 14.895 -20.850 26.473 1.00 64.75 85 VAL A C 1
ATOM 713 O O . VAL A 1 85 ? 14.871 -21.965 26.992 1.00 64.75 85 VAL A O 1
ATOM 716 N N . ASN A 1 86 ? 14.785 -19.725 27.181 1.00 73.62 86 ASN A N 1
ATOM 717 C CA . ASN A 1 86 ? 14.577 -19.726 28.617 1.00 73.62 86 ASN A CA 1
ATOM 718 C C . ASN A 1 86 ? 13.140 -20.198 28.868 1.00 73.62 86 ASN A C 1
ATOM 720 O O . ASN A 1 86 ? 12.189 -19.413 28.830 1.00 73.62 86 ASN A O 1
ATOM 724 N N . ASN A 1 87 ? 13.002 -21.506 29.075 1.00 80.62 87 ASN A N 1
ATOM 725 C CA . ASN A 1 87 ? 11.723 -22.178 29.273 1.00 80.62 87 ASN A CA 1
ATOM 726 C C . ASN A 1 87 ? 10.970 -21.636 30.497 1.00 80.62 87 ASN A C 1
ATOM 728 O O . ASN A 1 87 ? 9.746 -21.682 30.515 1.00 80.62 87 ASN A O 1
ATOM 732 N N . GLU A 1 88 ? 11.661 -21.050 31.478 1.00 80.75 88 GLU A N 1
ATOM 733 C CA . GLU A 1 88 ? 11.031 -20.408 32.639 1.00 80.75 88 GLU A CA 1
ATOM 734 C C . GLU A 1 88 ? 10.298 -19.123 32.237 1.00 80.75 88 GLU A C 1
ATOM 736 O O . GLU A 1 88 ? 9.177 -18.877 32.676 1.00 80.75 88 GLU A O 1
ATOM 741 N N . ARG A 1 89 ? 10.880 -18.323 31.335 1.00 80.00 89 ARG A N 1
ATOM 742 C CA . ARG A 1 89 ? 10.197 -17.148 30.763 1.00 80.00 89 ARG A CA 1
ATOM 743 C C . ARG A 1 89 ? 9.022 -17.545 29.880 1.00 80.00 89 ARG A C 1
ATOM 745 O O . ARG A 1 89 ? 8.031 -16.820 29.829 1.00 80.00 89 ARG A O 1
ATOM 752 N N . LEU A 1 90 ? 9.135 -18.675 29.186 1.00 84.19 90 LEU A N 1
ATOM 753 C CA . LEU A 1 90 ? 8.044 -19.212 28.379 1.00 84.19 90 LEU A CA 1
ATOM 754 C C . LEU A 1 90 ? 6.880 -19.684 29.261 1.00 84.19 90 LEU A C 1
ATOM 756 O O . LEU A 1 90 ? 5.735 -19.361 28.962 1.00 84.19 90 LEU A O 1
ATOM 760 N N . LEU A 1 91 ? 7.173 -20.379 30.363 1.00 86.62 91 LEU A N 1
ATOM 761 C CA . LEU A 1 91 ? 6.181 -20.793 31.360 1.00 86.62 91 LEU A CA 1
ATOM 762 C C . LEU A 1 91 ? 5.500 -19.586 32.004 1.00 86.62 91 LEU A C 1
ATOM 764 O O . LEU A 1 91 ? 4.279 -19.519 32.015 1.00 86.62 91 LEU A O 1
ATOM 768 N N . LEU A 1 92 ? 6.269 -18.572 32.410 1.00 89.00 92 LEU A N 1
ATOM 769 C CA . LEU A 1 92 ? 5.708 -17.332 32.944 1.00 89.00 92 LEU A CA 1
ATOM 770 C C . LEU A 1 92 ? 4.768 -16.647 31.938 1.00 89.00 92 LEU A C 1
ATOM 772 O O . LEU A 1 92 ? 3.749 -16.085 32.327 1.00 89.00 92 LEU A O 1
ATOM 776 N N . LEU A 1 93 ? 5.082 -16.683 30.641 1.00 87.44 93 LEU A N 1
ATOM 777 C CA . LEU A 1 93 ? 4.198 -16.133 29.615 1.00 87.44 93 LEU A CA 1
ATOM 778 C C . LEU A 1 93 ? 2.908 -16.949 29.477 1.00 87.44 93 LEU A C 1
ATOM 780 O O . LEU A 1 93 ? 1.840 -16.356 29.358 1.00 87.44 93 LEU A O 1
ATOM 784 N N . LEU A 1 94 ? 3.010 -18.281 29.501 1.00 88.12 94 LEU A N 1
ATOM 785 C CA . LEU A 1 94 ? 1.868 -19.196 29.443 1.00 88.12 94 LEU A CA 1
ATOM 786 C C . LEU A 1 94 ? 0.941 -19.017 30.651 1.00 88.12 94 LEU A C 1
ATOM 788 O O . LEU A 1 94 ? -0.269 -18.937 30.471 1.00 88.12 94 LEU A O 1
ATOM 792 N N . ASP A 1 95 ? 1.499 -18.872 31.850 1.00 90.81 95 ASP A N 1
ATOM 793 C CA . ASP A 1 95 ? 0.730 -18.690 33.086 1.00 90.81 95 ASP A CA 1
ATOM 794 C C . ASP A 1 95 ? -0.038 -17.361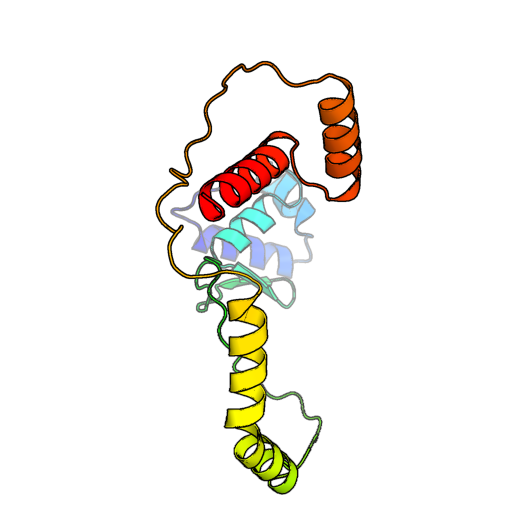 33.100 1.00 90.81 95 ASP A C 1
ATOM 796 O O . ASP A 1 95 ? -1.125 -17.265 33.665 1.00 90.81 95 ASP A O 1
ATOM 800 N N . ASN A 1 96 ? 0.505 -16.335 32.439 1.00 90.00 96 ASN A N 1
ATOM 801 C CA . ASN A 1 96 ? -0.118 -15.015 32.336 1.00 90.00 96 ASN A CA 1
ATOM 802 C C . ASN A 1 96 ? -0.881 -14.807 31.013 1.00 90.00 96 ASN A C 1
ATOM 804 O O . ASN A 1 96 ? -1.348 -13.695 30.749 1.00 90.00 96 ASN A O 1
ATOM 808 N N . LEU A 1 97 ? -1.027 -15.837 30.164 1.00 88.81 97 LEU A N 1
ATOM 809 C CA . LEU A 1 97 ? -1.671 -15.701 28.849 1.00 88.81 97 LEU A CA 1
ATOM 810 C C . LEU A 1 97 ? -3.105 -15.196 28.963 1.00 88.81 97 LEU A C 1
ATOM 812 O O . LEU A 1 97 ? -3.486 -14.296 28.219 1.00 88.81 97 LEU A O 1
ATOM 816 N N . ASP A 1 98 ? -3.886 -15.743 29.892 1.00 83.19 98 ASP A N 1
ATOM 817 C CA . ASP A 1 98 ? -5.288 -15.361 30.068 1.00 83.19 98 ASP A CA 1
ATOM 818 C C . ASP A 1 98 ? -5.427 -13.908 30.531 1.00 83.19 98 ASP A C 1
ATOM 820 O O . ASP A 1 98 ? -6.300 -13.179 30.055 1.00 83.19 98 ASP A O 1
ATOM 824 N N . GLU A 1 99 ? -4.526 -13.438 31.396 1.00 83.75 99 GLU A N 1
ATOM 825 C CA . GLU A 1 99 ? -4.509 -12.048 31.846 1.00 83.75 99 GLU A CA 1
ATOM 826 C C . GLU A 1 99 ? -4.110 -11.106 30.696 1.00 83.75 99 GLU A C 1
ATOM 828 O O . GLU A 1 99 ? -4.775 -10.093 30.464 1.00 83.75 99 GLU A O 1
ATOM 833 N N . ILE A 1 100 ? -3.122 -11.487 29.878 1.00 83.06 100 ILE A N 1
ATOM 834 C CA . ILE A 1 100 ? -2.730 -10.766 28.655 1.00 83.06 100 ILE A CA 1
ATOM 835 C C . ILE A 1 100 ? -3.881 -10.729 27.636 1.00 83.06 100 ILE A C 1
ATOM 837 O O . ILE A 1 100 ? -4.173 -9.676 27.061 1.00 83.06 100 ILE A O 1
ATOM 841 N N . LEU A 1 101 ? -4.578 -11.847 27.432 1.00 78.81 101 LEU A N 1
ATOM 842 C CA . LEU A 1 101 ? -5.749 -11.935 26.558 1.00 78.81 101 LEU A CA 1
ATOM 843 C C . LEU A 1 101 ? -6.905 -11.088 27.095 1.00 78.81 101 LEU A C 1
ATOM 845 O O . LEU A 1 101 ? -7.589 -10.416 26.322 1.00 78.81 101 LEU A O 1
ATOM 849 N N . SER A 1 102 ? -7.088 -11.036 28.414 1.00 75.69 102 SER A N 1
ATOM 850 C CA . SER A 1 102 ? -8.080 -10.169 29.048 1.00 75.69 102 SER A CA 1
ATOM 851 C C . SER A 1 102 ? -7.763 -8.684 28.831 1.00 75.69 102 SER A C 1
ATOM 853 O O . SER A 1 102 ? -8.674 -7.898 28.571 1.00 75.69 102 SER A O 1
ATOM 855 N N . LEU A 1 103 ? -6.481 -8.294 28.839 1.00 71.69 103 LEU A N 1
ATOM 856 C CA . LEU A 1 103 ? -6.045 -6.930 28.527 1.00 71.69 103 LEU A CA 1
ATOM 857 C C . LEU A 1 103 ? -6.311 -6.578 27.060 1.00 71.69 103 LEU A C 1
ATOM 859 O O . LEU A 1 103 ? -6.731 -5.457 26.775 1.00 71.69 103 LEU A O 1
ATOM 863 N N . ILE A 1 104 ? -6.136 -7.530 26.138 1.00 64.31 104 ILE A N 1
ATOM 864 C CA . ILE A 1 104 ? -6.506 -7.370 24.724 1.00 64.31 104 ILE A CA 1
ATOM 865 C C . ILE A 1 104 ? -8.026 -7.216 24.592 1.00 64.31 104 ILE A C 1
ATOM 867 O O . ILE A 1 104 ? -8.488 -6.273 23.955 1.00 64.31 104 ILE A O 1
ATOM 871 N N . ASN A 1 105 ? -8.817 -8.054 25.265 1.00 57.97 105 ASN A N 1
ATOM 872 C CA . ASN A 1 105 ? -10.281 -7.982 25.239 1.00 57.97 105 ASN A CA 1
ATOM 873 C C . ASN A 1 105 ? -10.830 -6.709 25.901 1.00 57.97 105 ASN A C 1
ATOM 875 O O . ASN A 1 105 ? -11.823 -6.154 25.433 1.00 57.97 105 ASN A O 1
ATOM 879 N N . LYS A 1 106 ? -10.169 -6.183 26.936 1.00 54.88 106 LYS A N 1
ATOM 880 C CA . LYS A 1 106 ? -10.528 -4.916 27.594 1.00 54.88 106 LYS A CA 1
ATOM 881 C C . LYS A 1 106 ? -10.120 -3.699 26.760 1.00 54.88 106 LYS A C 1
ATOM 883 O O . LYS A 1 106 ? -10.842 -2.705 26.728 1.00 54.88 106 LYS A O 1
ATOM 888 N N . LYS A 1 107 ? -9.006 -3.785 26.026 1.00 47.91 107 LYS A N 1
ATOM 889 C CA . LYS A 1 107 ? -8.597 -2.777 25.036 1.00 47.91 107 LYS A CA 1
ATOM 890 C C . LYS A 1 107 ? -9.509 -2.794 23.800 1.00 47.91 107 LYS A C 1
ATOM 892 O O . LYS A 1 107 ? -9.836 -1.723 23.302 1.00 47.91 107 LYS A O 1
ATOM 897 N N . ASN A 1 108 ? -9.992 -3.969 23.386 1.00 45.03 108 ASN A N 1
ATOM 898 C CA . ASN A 1 108 ? -10.929 -4.160 22.270 1.00 45.03 108 ASN A CA 1
ATOM 899 C C . ASN A 1 108 ? -12.387 -3.837 22.637 1.00 45.03 108 ASN A C 1
ATOM 901 O O . ASN A 1 108 ? -13.125 -3.346 21.790 1.00 45.03 108 ASN A O 1
ATOM 905 N N . SER A 1 109 ? -12.795 -4.021 23.899 1.00 45.38 109 SER A N 1
ATOM 906 C CA . SER A 1 109 ? -14.100 -3.543 24.398 1.00 45.38 109 SER A CA 1
ATOM 907 C C . SER A 1 109 ? -14.187 -2.015 24.384 1.00 45.38 109 SER A C 1
ATOM 909 O O . SER A 1 109 ? -15.272 -1.461 24.254 1.00 45.38 109 SER A O 1
ATOM 911 N N . ASN A 1 110 ? -13.037 -1.335 24.445 1.00 50.72 110 ASN A N 1
ATOM 912 C CA . ASN A 1 110 ? -12.948 0.119 24.357 1.00 50.72 110 ASN A CA 1
ATOM 913 C C . ASN A 1 110 ? -12.494 0.622 22.969 1.00 50.72 110 ASN A C 1
ATOM 915 O O . ASN A 1 110 ? -12.427 1.833 22.785 1.00 50.72 110 ASN A O 1
ATOM 919 N N . ASN A 1 111 ? -12.167 -0.261 22.010 1.00 47.50 111 ASN A N 1
ATOM 920 C CA . ASN A 1 111 ? -11.789 0.080 20.629 1.00 47.50 111 ASN A CA 1
ATOM 921 C C . ASN A 1 111 ? -11.877 -1.147 19.679 1.00 47.50 111 ASN A C 1
ATOM 923 O O . ASN A 1 111 ? -10.883 -1.828 19.457 1.00 47.50 111 ASN A O 1
ATOM 927 N N . ILE A 1 112 ? -13.071 -1.370 19.107 1.00 49.19 112 ILE A N 1
ATOM 928 C CA . ILE A 1 112 ? -13.398 -1.874 17.747 1.00 49.19 112 ILE A CA 1
ATOM 929 C C . ILE A 1 112 ? -12.695 -3.162 17.246 1.00 49.19 112 ILE A C 1
ATOM 931 O O . ILE A 1 112 ? -11.495 -3.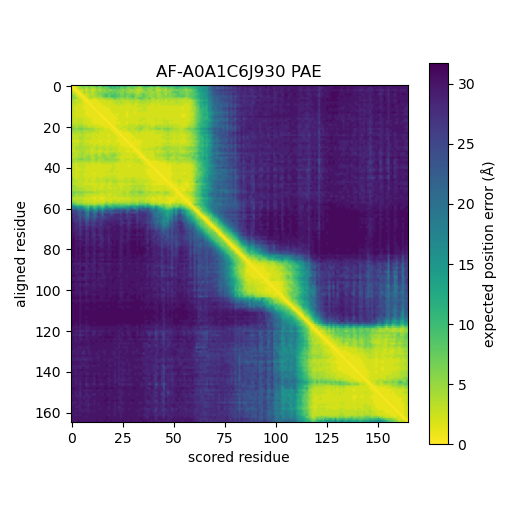165 17.023 1.00 49.19 112 ILE A O 1
ATOM 935 N N . THR A 1 113 ? -13.466 -4.198 16.865 1.00 47.03 113 THR A N 1
ATOM 936 C CA . THR A 1 113 ? -13.392 -4.889 15.540 1.00 47.03 113 THR A CA 1
ATOM 937 C C . THR A 1 113 ? -14.350 -6.092 15.459 1.00 47.03 113 THR A C 1
ATOM 939 O O . THR A 1 113 ? -13.969 -7.255 15.387 1.00 47.03 113 THR A O 1
ATOM 942 N N . SER A 1 114 ? -15.648 -5.830 15.413 1.00 40.12 114 SER A N 1
ATOM 943 C CA . SER A 1 114 ? -16.615 -6.728 14.769 1.00 40.12 114 SER A CA 1
ATOM 944 C C . SER A 1 114 ? -17.738 -5.825 14.286 1.00 40.12 114 SER A C 1
ATOM 946 O O . SER A 1 114 ? -18.338 -5.150 15.112 1.00 40.12 114 SER A O 1
ATOM 948 N N . ASN A 1 115 ? -17.908 -5.719 12.960 1.00 43.44 115 ASN A N 1
ATOM 949 C CA . ASN A 1 115 ? -19.129 -5.311 12.226 1.00 43.44 115 ASN A CA 1
ATOM 950 C C . ASN A 1 115 ? -18.931 -4.374 11.019 1.00 43.44 115 ASN A C 1
ATOM 952 O O . ASN A 1 115 ? -19.914 -4.103 10.339 1.00 43.44 115 ASN A O 1
ATOM 956 N N . ILE A 1 116 ? -17.72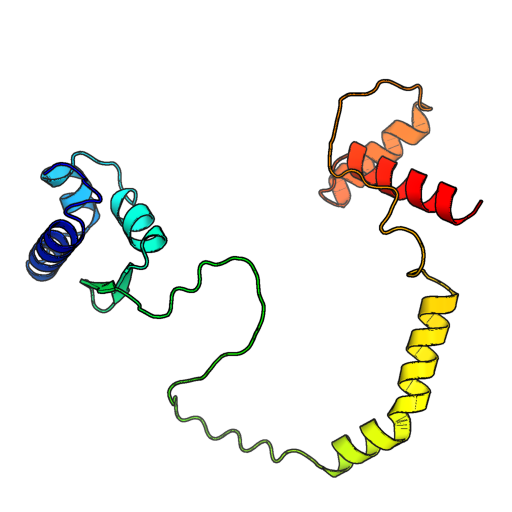7 -3.905 10.657 1.00 51.97 116 ILE A N 1
ATOM 957 C CA . ILE A 1 116 ? -17.568 -3.082 9.429 1.00 51.97 116 ILE A CA 1
ATOM 958 C C . ILE A 1 116 ? -16.446 -3.593 8.530 1.00 51.97 116 ILE A C 1
ATOM 960 O O . ILE A 1 116 ? -15.479 -2.916 8.216 1.00 51.97 116 ILE A O 1
ATOM 964 N N . THR A 1 117 ? -16.610 -4.816 8.054 1.00 50.53 117 THR A N 1
ATOM 965 C CA . THR A 1 117 ? -16.055 -5.243 6.761 1.00 50.53 117 THR A CA 1
ATOM 966 C C . THR A 1 117 ? -17.022 -4.945 5.601 1.00 50.53 117 THR A C 1
ATOM 968 O O . THR A 1 117 ? -16.698 -5.250 4.461 1.00 50.53 117 THR A O 1
ATOM 971 N N . GLY A 1 118 ? -18.192 -4.332 5.860 1.00 55.38 118 GLY A N 1
ATOM 972 C CA . GLY A 1 118 ? -19.270 -4.165 4.869 1.00 55.38 118 GLY A CA 1
ATOM 973 C C . GLY A 1 118 ? -19.498 -2.766 4.270 1.00 55.38 118 GLY A C 1
ATOM 974 O O . GLY A 1 118 ? -20.247 -2.666 3.307 1.00 55.38 118 GLY A O 1
ATOM 975 N N . VAL A 1 119 ? -18.907 -1.683 4.802 1.00 65.88 119 VAL A N 1
ATOM 976 C CA . VAL A 1 119 ? -19.244 -0.303 4.356 1.00 65.88 119 VAL A CA 1
ATOM 977 C C . VAL A 1 119 ? -18.362 0.181 3.199 1.00 65.88 119 VAL A C 1
ATOM 979 O O . VAL A 1 119 ? -18.812 0.941 2.343 1.00 65.88 119 VAL A O 1
ATOM 982 N N . ARG A 1 120 ? -17.101 -0.257 3.137 1.00 77.38 120 ARG A N 1
ATOM 983 C CA . ARG A 1 120 ? -16.175 0.151 2.074 1.00 77.38 120 ARG A CA 1
ATOM 984 C C . ARG A 1 120 ? -16.396 -0.702 0.827 1.00 77.38 120 ARG A C 1
ATOM 986 O O . ARG A 1 120 ? -16.134 -1.899 0.834 1.00 77.38 120 ARG A O 1
ATOM 993 N N . SER A 1 121 ? -16.805 -0.066 -0.268 1.00 80.19 121 SER A N 1
ATOM 994 C CA . SER A 1 121 ? -16.883 -0.690 -1.598 1.00 80.19 121 SER A CA 1
ATOM 995 C C . SER A 1 121 ? -15.526 -0.777 -2.311 1.00 80.19 121 SER A C 1
ATOM 997 O O . SER A 1 121 ? -15.433 -1.397 -3.365 1.00 80.19 121 SER A O 1
ATOM 999 N N . ASN A 1 122 ? -14.482 -0.135 -1.767 1.00 79.69 122 ASN A N 1
ATOM 1000 C CA . ASN A 1 122 ? -13.168 0.061 -2.399 1.00 79.69 122 ASN A CA 1
ATOM 1001 C C . ASN A 1 122 ? -13.218 0.750 -3.778 1.00 79.69 122 ASN A C 1
ATOM 1003 O O . ASN A 1 122 ? -12.239 0.720 -4.522 1.00 79.69 122 ASN A O 1
ATOM 1007 N N . ILE A 1 123 ? -14.337 1.398 -4.108 1.00 83.94 123 ILE A N 1
ATOM 1008 C 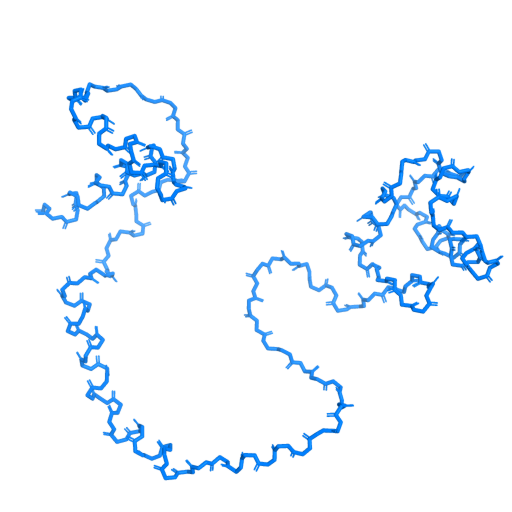CA . ILE A 1 123 ? -14.515 2.217 -5.307 1.00 83.94 123 ILE A CA 1
ATOM 1009 C C . ILE A 1 123 ? -14.628 3.670 -4.848 1.00 83.94 123 ILE A C 1
ATOM 1011 O O . ILE A 1 123 ? -15.520 4.006 -4.070 1.00 83.94 123 ILE A O 1
ATOM 1015 N N . ASN A 1 124 ? -13.726 4.524 -5.334 1.00 83.12 124 ASN A N 1
ATOM 1016 C CA . ASN A 1 124 ? -13.696 5.944 -4.996 1.00 83.12 124 ASN A CA 1
ATOM 1017 C C . ASN A 1 124 ? -14.206 6.773 -6.177 1.00 83.12 124 ASN A C 1
ATOM 1019 O O . ASN A 1 124 ? -13.532 6.870 -7.201 1.00 83.12 124 ASN A O 1
ATOM 1023 N N . ASP A 1 125 ? -15.358 7.414 -5.995 1.00 89.00 125 ASP A N 1
ATOM 1024 C CA . ASP A 1 125 ? -15.907 8.395 -6.930 1.00 89.00 125 ASP A CA 1
ATOM 1025 C C . ASP A 1 125 ? -15.812 9.808 -6.350 1.00 89.00 125 ASP A C 1
ATOM 1027 O O . ASP A 1 125 ? -15.935 10.014 -5.141 1.00 89.00 125 ASP A O 1
ATOM 1031 N N . VAL A 1 126 ? -15.686 10.813 -7.219 1.00 87.94 126 VAL A N 1
ATOM 1032 C CA . VAL A 1 126 ? -15.790 12.214 -6.798 1.00 87.94 126 VAL A CA 1
ATOM 1033 C C . VAL A 1 126 ? -17.237 12.513 -6.394 1.00 87.94 126 VAL A C 1
ATOM 1035 O O . VAL A 1 126 ? -18.182 12.296 -7.160 1.00 87.94 126 VAL A O 1
ATOM 1038 N N . ARG A 1 127 ? -17.412 13.022 -5.173 1.00 87.69 127 ARG A N 1
ATOM 1039 C CA . ARG A 1 127 ? -18.691 13.469 -4.610 1.00 87.69 127 ARG A CA 1
ATOM 1040 C C . ARG A 1 127 ? -18.501 14.846 -3.976 1.00 87.69 127 ARG A C 1
ATOM 1042 O O . ARG A 1 127 ? -17.469 15.108 -3.365 1.00 87.69 127 ARG A O 1
ATOM 1049 N N . SER A 1 128 ? -19.492 15.721 -4.118 1.00 89.06 128 SER A N 1
ATOM 1050 C CA . SER A 1 128 ? -19.468 17.070 -3.544 1.00 89.06 128 SER A CA 1
ATOM 1051 C C . SER A 1 128 ? -20.451 17.162 -2.383 1.00 89.06 128 SER A C 1
ATOM 1053 O O . SER A 1 128 ? -21.616 16.801 -2.526 1.00 89.06 128 SER A O 1
ATOM 1055 N N . PHE A 1 129 ? -19.993 17.672 -1.244 1.00 89.19 129 PHE A N 1
ATOM 1056 C CA . PHE A 1 129 ? -20.823 17.970 -0.078 1.00 89.19 129 PHE A CA 1
ATOM 1057 C C . PHE A 1 129 ? -20.334 19.264 0.581 1.00 89.19 129 PHE A C 1
ATOM 1059 O O . PHE A 1 129 ? -19.232 19.736 0.298 1.00 89.19 129 PHE A O 1
ATOM 1066 N N . ARG A 1 130 ? -21.169 19.868 1.431 1.00 94.31 130 ARG A N 1
ATOM 1067 C CA . ARG A 1 130 ? -20.797 21.069 2.190 1.00 94.31 130 ARG A CA 1
ATOM 1068 C C . ARG A 1 130 ? -20.177 20.661 3.521 1.00 94.31 130 ARG A C 1
ATOM 1070 O O . ARG A 1 130 ? -20.740 19.832 4.227 1.00 94.31 130 ARG A O 1
ATOM 1077 N N . ILE A 1 131 ? -19.056 21.281 3.857 1.00 93.50 131 ILE A N 1
ATOM 1078 C CA . ILE A 1 131 ? -18.358 21.139 5.133 1.00 93.50 131 ILE A CA 1
ATOM 1079 C C . ILE A 1 131 ? -18.101 22.539 5.690 1.00 93.50 131 ILE A C 1
ATOM 1081 O O . ILE A 1 131 ? -17.919 23.483 4.919 1.00 93.50 131 ILE A O 1
ATOM 1085 N N . ASP A 1 132 ? -18.125 22.681 7.013 1.00 97.31 132 ASP A N 1
ATOM 1086 C CA . ASP A 1 132 ? -17.745 23.931 7.665 1.00 97.31 132 ASP A CA 1
ATOM 1087 C C . ASP A 1 132 ? -16.282 24.292 7.351 1.00 97.31 132 ASP A C 1
ATOM 1089 O O . ASP A 1 132 ? -15.403 23.424 7.335 1.00 97.31 132 ASP A O 1
ATOM 1093 N N . THR A 1 133 ? -16.018 25.578 7.108 1.00 96.50 133 THR A N 1
ATOM 1094 C CA . THR A 1 133 ? -14.691 26.069 6.712 1.00 96.50 133 THR A CA 1
ATOM 1095 C C . THR A 1 133 ? -13.639 25.819 7.793 1.00 96.50 133 THR A C 1
ATOM 1097 O O . THR A 1 133 ? -12.514 25.445 7.470 1.00 96.50 133 THR A O 1
ATOM 1100 N N . GLY A 1 134 ? -13.986 25.989 9.072 1.00 97.50 134 GLY A N 1
ATOM 1101 C CA . GLY A 1 134 ? -13.062 25.748 10.179 1.00 97.50 134 GLY A CA 1
ATOM 1102 C C . GLY A 1 134 ? -12.700 24.269 10.299 1.00 97.50 134 GLY A C 1
ATOM 1103 O O . GLY A 1 134 ? -11.525 23.925 10.417 1.00 97.50 134 GLY A O 1
ATOM 1104 N N . ILE A 1 135 ? -13.698 23.389 10.177 1.00 95.44 135 ILE A N 1
ATOM 1105 C CA . ILE A 1 135 ? -13.486 21.934 10.177 1.00 95.44 135 ILE A CA 1
ATOM 1106 C C . ILE A 1 135 ? -12.599 21.515 8.996 1.00 95.44 135 ILE A C 1
ATOM 1108 O O . ILE A 1 135 ? -11.679 20.713 9.167 1.00 95.44 135 ILE A O 1
ATOM 1112 N N . TYR A 1 136 ? -12.835 22.075 7.807 1.00 96.06 136 TYR A N 1
ATOM 1113 C CA . TYR A 1 136 ? -12.018 21.787 6.631 1.00 96.06 136 TYR A CA 1
ATOM 1114 C C . TYR A 1 136 ? -10.546 22.167 6.835 1.00 96.06 136 TYR A C 1
ATOM 1116 O O . TYR A 1 136 ? -9.663 21.369 6.518 1.00 96.06 136 TYR A O 1
ATOM 1124 N N . GLU A 1 137 ? -10.266 23.348 7.393 1.00 97.12 137 GLU A N 1
ATOM 1125 C CA . GLU A 1 137 ? -8.889 23.784 7.650 1.00 97.12 137 GLU A CA 1
ATOM 1126 C C . GLU A 1 137 ? -8.171 22.888 8.670 1.00 97.12 137 GLU A C 1
ATOM 1128 O O . GLU A 1 137 ? -6.996 22.565 8.485 1.00 97.12 137 GLU A O 1
ATOM 1133 N N . GLU A 1 138 ? -8.862 22.409 9.705 1.00 96.12 138 GLU A N 1
ATOM 1134 C CA . GLU A 1 138 ? -8.285 21.452 10.658 1.00 96.12 138 GLU A CA 1
ATOM 1135 C C . GLU A 1 138 ? -7.999 20.085 10.015 1.00 96.12 138 GLU A C 1
ATOM 1137 O O . GLU A 1 138 ? -6.907 19.535 10.186 1.00 96.12 138 GLU A O 1
ATOM 1142 N N . ILE A 1 139 ? -8.916 19.560 9.194 1.00 95.38 139 ILE A N 1
ATOM 1143 C CA . ILE A 1 139 ? -8.689 18.314 8.438 1.00 95.38 139 ILE A CA 1
ATOM 1144 C C . ILE A 1 139 ? -7.513 18.475 7.470 1.00 95.38 139 ILE A C 1
ATOM 1146 O O . ILE A 1 139 ? -6.685 17.573 7.328 1.00 95.38 139 ILE A O 1
ATOM 1150 N N . LYS A 1 140 ? -7.399 19.636 6.823 1.00 95.25 140 LYS A N 1
ATOM 1151 C CA . LYS A 1 140 ? -6.300 19.951 5.911 1.00 95.25 140 LYS A CA 1
ATOM 1152 C C . LYS A 1 140 ? -4.954 19.976 6.642 1.00 95.25 140 LYS A C 1
ATOM 1154 O O . LYS A 1 140 ? -3.999 19.365 6.167 1.00 95.25 140 LYS A O 1
ATOM 1159 N N . LYS A 1 141 ? -4.873 20.603 7.822 1.00 95.31 141 LYS A N 1
ATOM 1160 C CA . LYS A 1 141 ? -3.678 20.542 8.688 1.00 95.31 141 LYS A CA 1
ATOM 1161 C C . LYS A 1 141 ? -3.338 19.106 9.086 1.00 95.31 141 LYS A C 1
ATOM 1163 O O . LYS A 1 141 ? -2.166 18.728 9.067 1.00 95.31 141 LYS A O 1
ATOM 1168 N N . LEU A 1 142 ? -4.350 18.306 9.423 1.00 93.69 142 LEU A N 1
ATOM 1169 C CA . LEU A 1 142 ? -4.165 16.909 9.803 1.00 93.69 142 LEU A CA 1
ATOM 1170 C C . LEU A 1 142 ? -3.615 16.079 8.637 1.00 93.69 142 LEU A C 1
ATOM 1172 O O . LEU A 1 142 ? -2.658 15.340 8.840 1.00 93.69 142 LEU A O 1
ATOM 1176 N N . SER A 1 143 ? -4.134 16.278 7.423 1.00 93.44 143 SER A N 1
ATOM 1177 C CA . SER A 1 143 ? -3.658 15.631 6.191 1.00 93.44 143 SER A CA 1
ATOM 1178 C C . SER A 1 143 ? -2.165 15.863 5.953 1.00 93.44 143 SER A C 1
ATOM 1180 O O . SER A 1 143 ? -1.426 14.911 5.696 1.00 93.44 143 SER A O 1
ATOM 1182 N N . TYR A 1 144 ? -1.687 17.099 6.140 1.00 92.81 144 TYR A N 1
ATOM 1183 C CA . TYR A 1 144 ? -0.254 17.399 6.042 1.00 92.81 144 TYR A CA 1
ATOM 1184 C C . TYR A 1 144 ? 0.581 16.695 7.118 1.00 92.81 144 TYR A C 1
ATOM 1186 O O . TYR A 1 144 ? 1.730 16.341 6.864 1.00 92.81 144 TYR A O 1
ATOM 1194 N N . LYS A 1 145 ? 0.022 16.488 8.316 1.00 91.50 145 LYS A N 1
ATOM 1195 C CA . LYS A 1 145 ? 0.721 15.853 9.441 1.00 91.50 145 LYS A CA 1
ATOM 1196 C C . LYS A 1 145 ? 0.755 14.326 9.334 1.00 91.50 145 LYS A C 1
ATOM 1198 O O . LYS A 1 145 ? 1.753 13.725 9.719 1.00 91.50 145 LYS A O 1
ATOM 1203 N N . SER A 1 146 ? -0.322 13.700 8.862 1.00 83.00 146 SER A N 1
ATOM 1204 C CA . SER A 1 146 ? -0.479 12.241 8.838 1.00 83.00 146 SER A CA 1
ATOM 1205 C C . SER A 1 146 ? -0.099 11.584 7.510 1.00 83.00 146 SER A C 1
ATOM 1207 O O . SER A 1 146 ? -0.097 10.361 7.444 1.00 83.00 146 SER A O 1
ATOM 1209 N N . ASN A 1 147 ? 0.233 12.359 6.466 1.00 87.56 147 ASN A N 1
ATOM 1210 C CA . ASN A 1 147 ? 0.464 11.858 5.102 1.00 87.56 147 ASN A CA 1
ATOM 1211 C C . ASN A 1 147 ? -0.735 11.062 4.537 1.00 87.56 147 ASN A C 1
ATOM 1213 O O . ASN A 1 147 ? -0.577 10.204 3.672 1.00 87.56 147 ASN A O 1
ATOM 1217 N N . GLU A 1 148 ? -1.937 11.368 5.028 1.00 90.31 148 GLU A N 1
ATOM 1218 C CA . GLU A 1 148 ? -3.202 10.804 4.559 1.00 90.31 148 GLU A CA 1
ATOM 1219 C C . GLU A 1 148 ? -3.946 11.829 3.710 1.00 90.31 148 GLU A C 1
ATOM 1221 O O . GLU A 1 148 ? -3.833 13.039 3.926 1.00 90.31 148 GLU A O 1
ATOM 1226 N N . THR A 1 149 ? -4.748 11.367 2.752 1.00 92.62 149 THR A N 1
ATOM 1227 C CA . THR A 1 149 ? -5.583 12.284 1.965 1.00 92.62 149 THR A CA 1
ATOM 1228 C C . THR A 1 149 ? -6.732 12.833 2.814 1.00 92.62 149 THR A C 1
ATOM 1230 O O . THR A 1 149 ? -7.266 12.142 3.680 1.00 92.62 149 THR A O 1
ATOM 1233 N N . ILE A 1 150 ? -7.167 14.063 2.525 1.00 92.50 150 ILE A N 1
ATOM 1234 C CA . ILE A 1 150 ? -8.356 14.671 3.151 1.00 92.50 150 ILE A CA 1
ATOM 1235 C C . ILE A 1 150 ? -9.570 13.734 3.049 1.00 92.50 150 ILE A C 1
ATOM 1237 O O . ILE A 1 150 ? -10.288 13.548 4.028 1.00 92.50 150 ILE A O 1
ATOM 1241 N N . GLY A 1 151 ? -9.765 13.106 1.883 1.00 90.31 151 GLY A N 1
ATOM 1242 C CA . GLY A 1 151 ? -10.849 12.150 1.661 1.00 90.31 151 GLY A CA 1
ATOM 1243 C C . GLY A 1 151 ? -10.777 10.944 2.595 1.00 90.31 151 GLY A C 1
ATOM 1244 O O . GLY A 1 151 ? -11.798 10.547 3.146 1.00 90.31 151 GLY A O 1
ATOM 1245 N N . GLU A 1 152 ? -9.583 10.402 2.838 1.00 90.62 152 GLU A N 1
ATOM 1246 C CA . GLU A 1 152 ? -9.431 9.243 3.720 1.00 90.62 152 GLU A CA 1
ATOM 1247 C C . GLU A 1 152 ? -9.683 9.592 5.188 1.00 90.62 152 GLU A C 1
ATOM 1249 O O . GLU A 1 152 ? -10.388 8.862 5.880 1.00 90.62 152 GLU A O 1
ATOM 1254 N N . ILE A 1 153 ? -9.216 10.760 5.638 1.00 93.25 153 ILE A N 1
ATOM 1255 C CA . ILE A 1 153 ? -9.517 11.267 6.985 1.00 93.25 153 ILE A CA 1
ATOM 1256 C C . ILE A 1 153 ? -11.033 11.400 7.182 1.00 93.25 153 ILE A C 1
ATOM 1258 O O . ILE A 1 153 ? -11.569 10.988 8.212 1.00 93.25 153 ILE A O 1
ATOM 1262 N N . ILE A 1 154 ? -11.735 11.941 6.183 1.00 92.12 154 ILE A N 1
ATOM 1263 C CA . ILE A 1 154 ? -13.193 12.093 6.218 1.00 92.12 154 ILE A CA 1
ATOM 1264 C C . ILE A 1 154 ? -13.883 10.727 6.233 1.00 92.12 154 ILE A C 1
ATOM 1266 O O . ILE A 1 154 ? -14.793 10.522 7.034 1.00 92.12 154 ILE A O 1
ATOM 1270 N N . ASN A 1 155 ? -13.448 9.780 5.399 1.00 90.00 155 ASN A N 1
ATOM 1271 C CA . ASN A 1 155 ? -14.034 8.442 5.370 1.00 90.00 155 ASN A CA 1
ATOM 1272 C C . ASN A 1 155 ? -13.891 7.732 6.724 1.00 90.00 155 ASN A C 1
ATOM 1274 O O . ASN A 1 155 ? -14.858 7.151 7.211 1.00 90.00 155 ASN A O 1
ATOM 1278 N N . ILE A 1 156 ? -12.723 7.832 7.368 1.00 89.06 156 ILE A N 1
ATOM 1279 C CA . ILE A 1 156 ? -12.486 7.276 8.707 1.00 89.06 156 ILE A CA 1
ATOM 1280 C C . ILE A 1 156 ? -13.414 7.925 9.740 1.00 89.06 156 ILE A C 1
ATOM 1282 O O . ILE A 1 156 ? -14.017 7.222 10.552 1.00 89.06 156 ILE A O 1
ATOM 1286 N N . ALA A 1 157 ? -13.559 9.252 9.712 1.00 90.62 157 ALA A N 1
ATOM 1287 C CA . ALA A 1 157 ? -14.432 9.966 10.641 1.00 90.62 157 ALA A CA 1
ATOM 1288 C C . ALA A 1 157 ? -15.909 9.569 10.466 1.00 90.62 157 A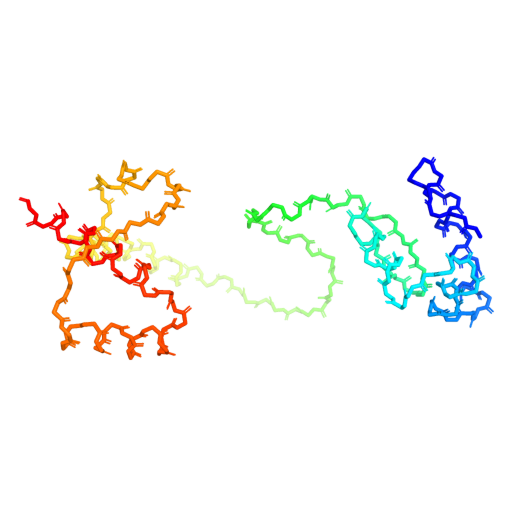LA A C 1
ATOM 1290 O O . ALA A 1 157 ? -16.605 9.312 11.449 1.00 90.62 157 ALA A O 1
ATOM 1291 N N . LEU A 1 158 ? -16.384 9.462 9.222 1.00 89.94 158 LEU A N 1
ATOM 1292 C CA . LEU A 1 158 ? -17.751 9.033 8.918 1.00 89.94 158 LEU A CA 1
ATOM 1293 C C . LEU A 1 158 ? -17.989 7.572 9.302 1.00 89.94 158 LEU A C 1
ATOM 1295 O O . LEU A 1 158 ? -19.034 7.251 9.858 1.00 89.94 158 LEU A O 1
ATOM 1299 N N . GLU A 1 159 ? -17.017 6.689 9.075 1.00 87.94 159 GLU A N 1
ATOM 1300 C CA . GLU A 1 159 ? -17.088 5.315 9.573 1.00 87.94 159 GLU A CA 1
ATOM 1301 C C . GLU A 1 159 ? -17.204 5.260 11.094 1.00 87.94 159 GLU A C 1
ATOM 1303 O O . GLU A 1 159 ? -17.981 4.467 11.613 1.00 87.94 159 GLU A O 1
ATOM 1308 N N . GLN A 1 160 ? -16.414 6.058 11.816 1.00 84.50 160 GLN A N 1
ATOM 1309 C CA . GLN A 1 160 ? -16.486 6.125 13.277 1.00 84.50 160 GLN A CA 1
ATOM 1310 C C . GLN A 1 160 ? -17.844 6.644 13.746 1.00 84.50 160 GLN A C 1
ATOM 1312 O O . GLN A 1 160 ? -18.400 6.110 14.699 1.00 84.50 160 GLN A O 1
ATOM 1317 N N . TYR A 1 161 ? -18.406 7.637 13.057 1.00 86.50 161 TYR A N 1
ATOM 1318 C CA . TYR A 1 161 ? -19.751 8.123 13.345 1.00 86.50 161 TYR A CA 1
ATOM 1319 C C . TYR A 1 161 ? -20.810 7.032 13.130 1.00 86.50 161 TYR A C 1
ATOM 1321 O O . TYR A 1 161 ? -21.621 6.791 14.017 1.00 86.50 161 TYR A O 1
ATOM 1329 N N . LEU A 1 162 ? -20.748 6.309 12.006 1.00 84.44 162 LEU A N 1
ATOM 1330 C CA . LEU A 1 162 ? -21.646 5.185 11.709 1.00 84.44 162 LEU A CA 1
ATOM 1331 C C . LEU A 1 162 ? -21.485 4.003 12.679 1.00 84.44 162 LEU A C 1
ATOM 1333 O O . LEU A 1 162 ? -22.444 3.270 12.885 1.00 84.44 162 LEU A O 1
ATOM 1337 N N . LYS A 1 163 ? -20.299 3.811 13.275 1.00 76.75 163 LYS A N 1
ATOM 1338 C CA . LYS A 1 163 ? -20.036 2.791 14.315 1.00 76.75 163 LYS A CA 1
ATOM 1339 C C . LYS A 1 163 ? -20.705 3.103 15.649 1.00 76.75 163 LYS A C 1
ATOM 1341 O O . LYS A 1 163 ? -20.951 2.181 16.417 1.00 76.75 163 LYS A O 1
ATOM 1346 N N . ASN A 1 164 ? -20.913 4.385 15.930 1.00 72.06 164 ASN A N 1
ATOM 1347 C CA . ASN A 1 164 ? -21.390 4.881 17.218 1.00 72.06 164 ASN A CA 1
ATOM 1348 C C . ASN A 1 164 ? -22.879 5.276 17.190 1.00 72.06 164 ASN A C 1
ATOM 1350 O O . ASN A 1 164 ? -23.364 5.863 18.158 1.00 72.06 164 ASN A O 1
ATOM 1354 N N . LEU A 1 165 ? -23.567 4.991 16.080 1.00 59.03 165 LEU A N 1
ATOM 1355 C CA . LEU A 1 165 ? -25.024 5.025 15.932 1.00 59.03 165 LEU A CA 1
ATOM 1356 C C . LEU A 1 165 ? -25.627 3.702 16.412 1.00 59.03 165 LEU A C 1
ATOM 1358 O O . LEU A 1 165 ? -26.674 3.769 17.090 1.00 59.03 165 LEU A O 1
#

Radius of gyration: 27.34 Å; Cα contacts (8 Å, |Δi|>4): 69; chains: 1; bounding box: 59×48×63 Å

Foldseek 3Di:
DEDDPVCVVVVQVVQQVVQVVVDDPQCCCCPVHVHHPCPVVVVLVQVQWDQDPSGTDRDPPPPDPPDDDDDDDDDDDDDDPPPPPPVVVVVVCVVCVVVVVVVVVVVCVVPDDDDPPPPDPVDDDDDDDDDDPVVLVVLVVVCVVVVHDSVVVVVVVVVVVVVVD

Secondary structure (DSSP, 8-state):
----GGGHHHHHHHHHHHHHTT--HHHHHHHHH---TTHHHHHHHHTTEEEETTEEEE-TT-------------------------HHHHHHHHHTHHHHHHHHHHHHHTS--SS-SSS--S----------HHHHHHHHHHHHHHT--HHHHHHHHHHHHHHT-

pLDDT: mean 78.37, std 18.32, range [36.09, 97.5]

Nearest PDB structures (foldseek):
  8pv2-assembly1_CQ  TM=2.242E-01  e=9.884E+00  Thermochaetoides thermophila DSM 1495